Protein AF-A0A174J7M0-F1 (afdb_monomer)

InterPro domains:
  IPR001387 Cro/C1-type, helix-turn-helix domain [PF13443] (14-66)
  IPR001387 Cro/C1-type, helix-turn-helix domain [PS50943] (11-65)
  IPR001387 Cro/C1-type, helix-turn-helix domain [SM00530] (10-65)
  IPR001387 Cro/C1-type, helix-turn-helix domain [cd00093] (8-65)
  IPR010982 Lambda repressor-like, DNA-binding domain superfamily [G3DSA:1.10.260.40] (2-69)
  IPR010982 Lambda repressor-like, DNA-binding domain superfamily [SSF47413] (3-68)

Radius of gyration: 10.7 Å; Cα contacts (8 Å, |Δi|>4): 61; chains: 1; bounding box: 24×27×23 Å

pLDDT: mean 92.36, std 7.97, range [50.62, 97.19]

Organism: NCBI:txid1150298

Mean predicted aligned error: 3.05 Å

Solvent-accessible surface area (backbone atoms only — not comparable to full-atom values): 3939 Å² total; per-residue (Å²): 118,70,62,33,46,49,52,28,52,49,52,50,52,54,24,64,77,64,77,44,49,72,69,54,48,20,68,61,34,73,42,54,61,67,61,52,47,36,28,61,68,48,75,39,75,72,52,71,72,54,48,48,33,47,23,55,52,68,75,44,48,69,67,57,72,70,52,75,132

Nearest PDB structures (foldseek):
  1y7y-assembly1_B  TM=9.377E-01  e=3.402E-03  Aeromonas hydrophila
  4ia8-assembly1_B  TM=9.380E-01  e=7.707E-03  Enterobacter sp. RFL1396
  4i6u-assembly1_A  TM=9.412E-01  e=1.129E-02  Enterobacter sp. RFL1396
  3g5g-assembly1_A  TM=9.345E-01  e=1.192E-02  Enterobacter sp. RFL1396
  3clc-assembly1_D  TM=9.313E-01  e=1.844E-02  unclassified

Structure (mmCIF, N/CA/C/O backbone):
data_AF-A0A174J7M0-F1
#
_entry.id   AF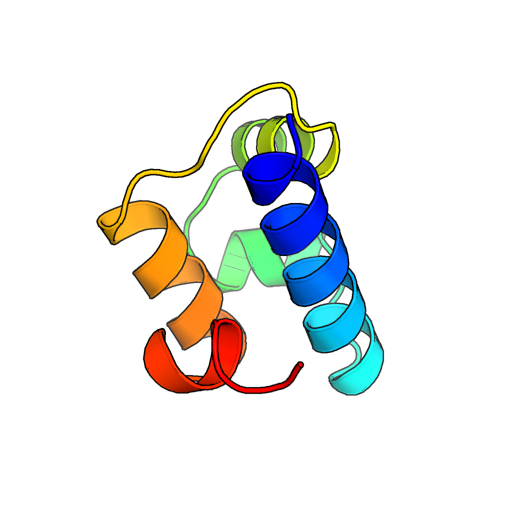-A0A174J7M0-F1
#
loop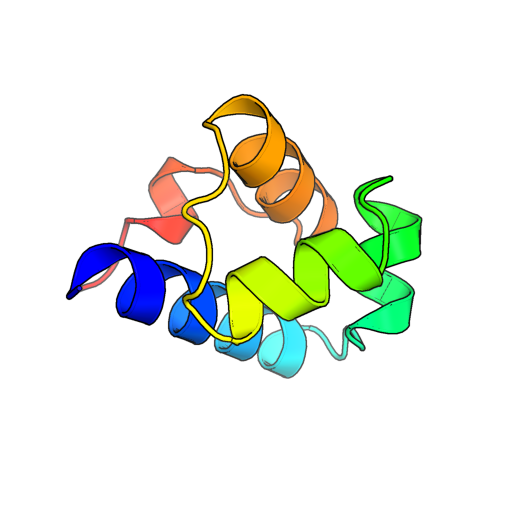_
_atom_site.group_PDB
_atom_site.id
_atom_site.type_symbol
_atom_site.label_atom_id
_atom_site.label_alt_id
_atom_site.label_comp_id
_atom_site.label_asym_id
_atom_site.label_entity_id
_atom_site.label_seq_id
_atom_site.pdbx_PDB_ins_code
_atom_site.Cartn_x
_atom_site.Cartn_y
_atom_site.Cartn_z
_atom_site.occupancy
_atom_site.B_iso_or_equiv
_atom_site.auth_seq_id
_atom_site.auth_comp_id
_atom_site.auth_asym_id
_atom_site.auth_atom_id
_atom_site.pdbx_PDB_model_num
ATOM 1 N N . MET A 1 1 ? 4.801 14.931 -7.138 1.00 59.38 1 MET A N 1
ATOM 2 C CA . MET A 1 1 ? 4.927 15.145 -5.675 1.00 59.38 1 MET A CA 1
ATOM 3 C C . MET A 1 1 ? 3.624 14.982 -4.886 1.00 59.38 1 MET A C 1
ATOM 5 O O . MET A 1 1 ? 3.686 14.395 -3.816 1.00 59.38 1 MET A O 1
ATOM 9 N N . GLN A 1 2 ? 2.454 15.480 -5.323 1.00 82.50 2 GLN A N 1
ATOM 10 C CA . GLN A 1 2 ? 1.210 15.295 -4.540 1.00 82.50 2 GLN A CA 1
ATOM 11 C C . GLN A 1 2 ? 0.593 13.894 -4.686 1.00 82.50 2 GLN A C 1
ATOM 13 O O . GLN A 1 2 ? 0.019 13.371 -3.735 1.00 82.50 2 GLN A O 1
ATOM 18 N N . ILE A 1 3 ? 0.720 13.272 -5.863 1.00 88.69 3 ILE A N 1
ATOM 19 C CA . ILE A 1 3 ? 0.044 12.004 -6.154 1.00 88.69 3 ILE A CA 1
ATOM 20 C C . ILE A 1 3 ? 0.784 10.796 -5.574 1.00 88.69 3 ILE A C 1
ATOM 22 O O . ILE A 1 3 ? 0.147 9.883 -5.070 1.00 88.69 3 ILE A O 1
ATOM 26 N N . GLU A 1 4 ? 2.116 10.805 -5.567 1.00 91.62 4 GLU A N 1
ATOM 27 C CA . GLU A 1 4 ? 2.944 9.765 -4.950 1.00 91.62 4 GLU A CA 1
ATOM 28 C C . GLU A 1 4 ? 2.660 9.697 -3.449 1.00 91.62 4 GLU A C 1
ATOM 30 O O . GLU A 1 4 ? 2.383 8.623 -2.917 1.00 91.62 4 GLU A O 1
ATOM 35 N N . LYS A 1 5 ? 2.633 10.867 -2.795 1.00 92.75 5 LYS A N 1
ATOM 36 C CA . LYS A 1 5 ? 2.237 10.996 -1.394 1.00 92.75 5 LYS A CA 1
ATOM 37 C C . LYS A 1 5 ? 0.809 10.504 -1.165 1.00 92.75 5 LYS A C 1
ATOM 39 O O . LYS A 1 5 ? 0.605 9.664 -0.299 1.00 92.75 5 LYS A O 1
ATOM 44 N N . TYR A 1 6 ? -0.157 10.953 -1.971 1.00 92.88 6 TYR A N 1
ATOM 45 C CA . TYR A 1 6 ? -1.547 10.495 -1.873 1.00 92.88 6 TYR A CA 1
ATOM 46 C C . TYR A 1 6 ? -1.663 8.966 -1.953 1.00 92.88 6 TYR A C 1
ATOM 48 O O . TYR A 1 6 ? -2.340 8.349 -1.135 1.00 92.88 6 TYR A O 1
ATOM 56 N N . ILE A 1 7 ? -0.979 8.345 -2.918 1.00 93.94 7 ILE A N 1
ATOM 57 C CA . ILE A 1 7 ? -0.983 6.893 -3.114 1.00 93.94 7 ILE A CA 1
ATOM 58 C C . ILE A 1 7 ? -0.363 6.183 -1.906 1.00 93.94 7 ILE A C 1
ATOM 60 O O . ILE A 1 7 ? -0.958 5.239 -1.387 1.00 93.94 7 ILE A O 1
ATOM 64 N N . ALA A 1 8 ? 0.799 6.642 -1.438 1.00 94.69 8 ALA A N 1
ATOM 65 C CA . ALA A 1 8 ? 1.478 6.070 -0.278 1.00 94.69 8 ALA A CA 1
ATOM 66 C C . ALA A 1 8 ? 0.621 6.168 0.997 1.00 94.69 8 ALA A C 1
ATOM 68 O O . ALA A 1 8 ? 0.436 5.164 1.693 1.00 94.69 8 ALA A O 1
ATOM 69 N N . ASP A 1 9 ? 0.043 7.341 1.260 1.00 94.56 9 ASP A N 1
ATOM 70 C CA . ASP A 1 9 ? -0.816 7.596 2.418 1.00 94.56 9 ASP A CA 1
ATOM 71 C C . ASP A 1 9 ? -2.082 6.728 2.351 1.00 94.56 9 ASP A C 1
ATOM 73 O O . ASP A 1 9 ? -2.451 6.073 3.328 1.00 94.56 9 ASP A O 1
ATOM 77 N N . LY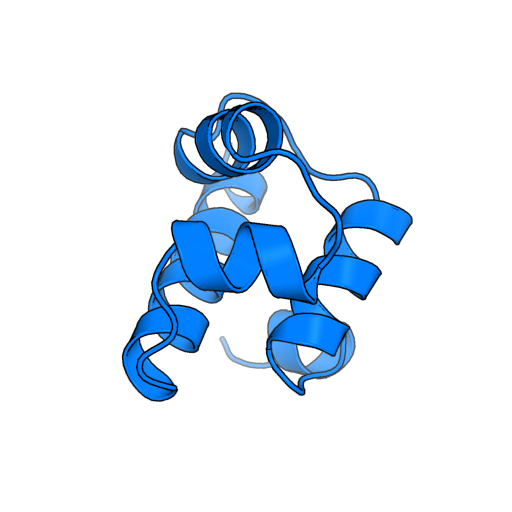S A 1 10 ? -2.721 6.636 1.177 1.00 94.00 10 LYS A N 1
ATOM 78 C CA . LYS A 1 10 ? -3.945 5.847 0.996 1.00 94.00 10 LYS A CA 1
ATOM 79 C C . LYS A 1 10 ? -3.705 4.349 1.157 1.00 94.00 10 LYS A C 1
ATOM 81 O O . LYS A 1 10 ? -4.511 3.671 1.792 1.00 94.00 10 LYS A O 1
ATOM 86 N N . ILE A 1 11 ? -2.610 3.828 0.604 1.00 94.69 11 ILE A N 1
ATOM 87 C CA . ILE A 1 11 ? -2.235 2.422 0.780 1.00 94.69 11 ILE A CA 1
ATOM 88 C C . ILE A 1 11 ? -1.931 2.143 2.257 1.00 94.69 11 ILE A C 1
ATOM 90 O O . ILE A 1 11 ? -2.402 1.138 2.780 1.00 94.69 11 ILE A O 1
ATOM 94 N N . THR A 1 12 ? -1.205 3.034 2.940 1.00 95.12 12 THR A N 1
ATOM 95 C CA . THR A 1 12 ? -0.897 2.889 4.374 1.00 95.12 12 THR A CA 1
ATOM 96 C C . THR A 1 12 ? -2.174 2.855 5.209 1.00 95.12 12 THR A C 1
ATOM 98 O O . THR A 1 12 ? -2.385 1.912 5.966 1.00 95.12 12 THR A O 1
ATOM 101 N N . PHE A 1 13 ? -3.083 3.801 4.980 1.00 94.88 13 PHE A N 1
ATOM 102 C CA . PHE A 1 13 ? -4.385 3.843 5.640 1.00 94.88 13 PHE A CA 1
ATOM 103 C C . PHE A 1 13 ? -5.210 2.562 5.414 1.00 94.88 13 PHE A C 1
ATOM 105 O O . PHE A 1 13 ? -5.822 2.026 6.338 1.00 94.88 13 PHE A O 1
ATOM 112 N N . LEU A 1 14 ? -5.239 2.045 4.181 1.00 94.94 14 LEU A N 1
ATOM 113 C CA . LEU A 1 14 ? -5.958 0.809 3.858 1.00 94.94 14 LEU A CA 1
ATOM 114 C C . LEU A 1 14 ? -5.321 -0.426 4.503 1.00 94.94 14 LEU A C 1
ATOM 116 O O . LEU A 1 14 ? -6.050 -1.330 4.911 1.00 94.94 14 LEU A O 1
ATOM 120 N N . CYS A 1 15 ? -3.991 -0.462 4.595 1.00 95.31 15 CYS A N 1
ATOM 121 C CA . CYS A 1 15 ? -3.257 -1.492 5.320 1.00 95.31 15 CYS A CA 1
ATOM 122 C C . CYS A 1 15 ? -3.624 -1.490 6.807 1.00 95.31 15 CYS A C 1
ATOM 124 O O . CYS A 1 15 ? -4.002 -2.534 7.335 1.00 95.31 15 CYS A O 1
ATOM 126 N N . GLU A 1 16 ? -3.582 -0.326 7.460 1.00 95.50 16 GLU A N 1
ATOM 127 C CA . GLU A 1 16 ? -3.922 -0.166 8.880 1.00 95.50 16 GLU A CA 1
ATOM 128 C C . GLU A 1 16 ? -5.368 -0.576 9.167 1.00 95.50 16 GLU A C 1
ATOM 130 O O . GLU A 1 16 ? -5.624 -1.376 10.063 1.00 95.50 16 GLU A O 1
ATOM 135 N N . LYS A 1 17 ? -6.320 -0.119 8.344 1.00 95.00 17 LYS A N 1
ATOM 136 C CA . LYS A 1 17 ? -7.744 -0.461 8.491 1.00 95.00 17 LYS A CA 1
ATOM 137 C C . LYS A 1 17 ? -8.025 -1.968 8.381 1.00 95.00 17 LYS A C 1
ATOM 139 O O . LYS A 1 17 ? -9.083 -2.424 8.811 1.00 95.00 17 LYS A O 1
ATOM 144 N N . ARG A 1 18 ? -7.124 -2.730 7.757 1.00 93.62 18 ARG A N 1
ATOM 145 C CA . ARG A 1 18 ? -7.292 -4.163 7.467 1.00 93.62 18 ARG A CA 1
ATOM 146 C C . ARG A 1 18 ? -6.310 -5.058 8.221 1.00 93.62 18 ARG A C 1
ATOM 148 O O . ARG A 1 18 ? -6.303 -6.254 7.952 1.00 93.62 18 ARG A O 1
ATOM 155 N N . ASP A 1 19 ? -5.501 -4.497 9.120 1.00 95.25 19 ASP A N 1
ATOM 156 C CA . ASP A 1 19 ? -4.435 -5.216 9.832 1.00 95.25 19 ASP A CA 1
ATOM 157 C C . ASP A 1 19 ? -3.468 -5.947 8.868 1.00 95.25 19 ASP A C 1
ATOM 159 O O . ASP A 1 19 ? -3.065 -7.097 9.044 1.00 95.25 19 ASP A O 1
ATOM 163 N N . ILE A 1 20 ? -3.125 -5.286 7.757 1.00 95.75 20 ILE A N 1
ATOM 164 C CA . ILE A 1 20 ? -2.206 -5.821 6.747 1.00 95.75 20 ILE A CA 1
ATOM 165 C C . ILE A 1 20 ? -0.847 -5.148 6.918 1.00 95.75 20 ILE A C 1
ATOM 167 O O . ILE A 1 20 ? -0.670 -3.967 6.631 1.00 95.75 20 ILE A O 1
ATOM 171 N N . SER A 1 21 ? 0.159 -5.920 7.325 1.00 95.12 21 SER A N 1
ATOM 172 C CA . SER A 1 21 ? 1.542 -5.439 7.341 1.00 95.12 21 SER A CA 1
ATOM 173 C C . SER A 1 21 ? 2.091 -5.238 5.921 1.00 95.12 21 SER A C 1
ATOM 175 O O . SER A 1 21 ? 1.659 -5.892 4.970 1.00 95.12 21 SER A O 1
ATOM 177 N N . LYS A 1 22 ? 3.122 -4.396 5.761 1.00 92.62 22 LYS A N 1
ATOM 178 C CA . LYS A 1 22 ? 3.818 -4.213 4.466 1.00 92.62 22 LYS A CA 1
ATOM 179 C C . LYS A 1 22 ? 4.348 -5.536 3.899 1.00 92.62 22 LYS A C 1
ATOM 181 O O . LYS A 1 22 ? 4.265 -5.778 2.696 1.00 92.62 22 LYS A O 1
ATOM 186 N N . TYR A 1 23 ? 4.841 -6.412 4.776 1.00 94.75 23 TYR A N 1
ATOM 187 C CA . TYR A 1 23 ? 5.256 -7.766 4.415 1.00 94.75 23 TYR A CA 1
ATOM 188 C C . TYR A 1 23 ? 4.083 -8.581 3.862 1.00 94.75 23 TYR A C 1
ATOM 190 O O . TYR A 1 23 ? 4.184 -9.183 2.793 1.00 94.75 23 TYR A O 1
ATOM 198 N N . ARG A 1 24 ? 2.939 -8.565 4.555 1.00 96.06 24 ARG A N 1
ATOM 199 C CA . ARG A 1 24 ? 1.743 -9.283 4.113 1.00 96.06 24 ARG A CA 1
ATOM 200 C C . ARG A 1 24 ? 1.213 -8.733 2.790 1.00 96.06 24 ARG A C 1
ATOM 202 O O . ARG A 1 24 ? 0.865 -9.524 1.918 1.00 96.06 24 ARG A O 1
ATOM 209 N N . LEU A 1 25 ? 1.225 -7.414 2.604 1.00 96.75 25 LEU A N 1
ATOM 210 C CA . LEU A 1 25 ? 0.858 -6.781 1.339 1.00 96.75 25 LEU A CA 1
ATOM 211 C C . LEU A 1 25 ? 1.767 -7.241 0.192 1.00 96.75 25 LEU A C 1
ATOM 213 O O . 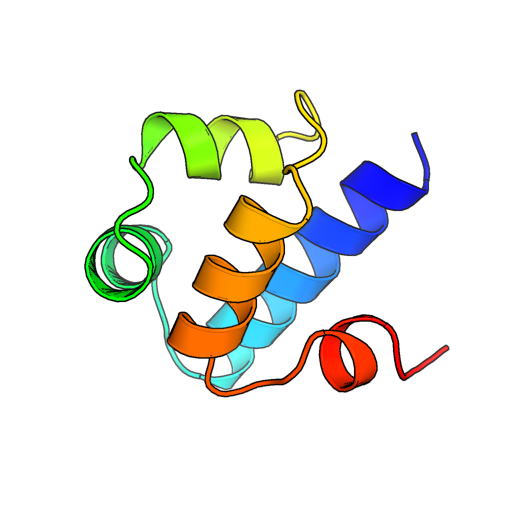LEU A 1 25 ? 1.271 -7.529 -0.895 1.00 96.75 25 LEU A O 1
ATOM 217 N N . SER A 1 26 ? 3.077 -7.354 0.429 1.00 97.00 26 SER A N 1
ATOM 218 C CA . SER A 1 26 ? 4.030 -7.885 -0.556 1.00 97.00 26 SER A CA 1
ATOM 219 C C . SER A 1 26 ? 3.646 -9.295 -1.006 1.00 97.00 26 SER A C 1
ATOM 221 O O . SER A 1 26 ? 3.563 -9.557 -2.204 1.00 97.00 26 SER A O 1
ATOM 223 N N . GLN A 1 27 ? 3.330 -10.175 -0.052 1.00 97.19 27 GLN A N 1
ATOM 224 C CA . GLN A 1 27 ? 2.913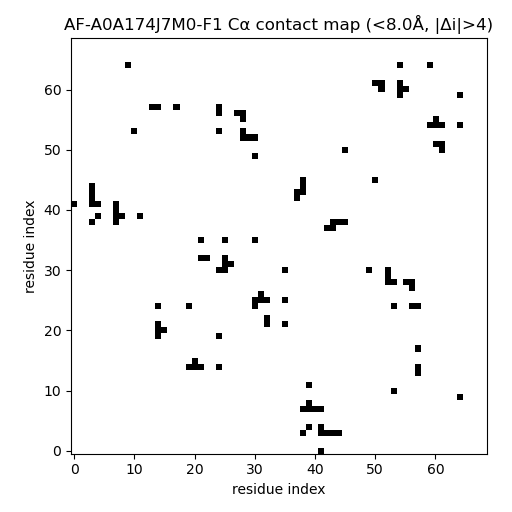 -11.549 -0.341 1.00 97.19 27 GLN A CA 1
ATOM 225 C C . GLN A 1 27 ? 1.586 -11.606 -1.115 1.00 97.19 27 GLN A C 1
ATOM 227 O O . GLN A 1 27 ? 1.477 -12.348 -2.084 1.00 97.19 27 GLN A O 1
ATOM 232 N N . LEU A 1 28 ? 0.591 -10.803 -0.721 1.00 97.00 28 LEU A N 1
ATOM 233 C CA . LEU A 1 28 ? -0.741 -10.809 -1.339 1.00 97.00 28 LEU A CA 1
ATOM 234 C C . LEU A 1 28 ? -0.760 -10.178 -2.740 1.00 97.00 28 LEU A C 1
ATOM 236 O O . LEU A 1 28 ? -1.469 -10.654 -3.619 1.00 97.00 28 LEU A O 1
ATOM 240 N N . SER A 1 29 ? 0.003 -9.104 -2.951 1.00 96.56 29 SER A N 1
ATOM 241 C CA . SER A 1 29 ? 0.046 -8.381 -4.233 1.00 96.56 29 SER A CA 1
ATOM 242 C C . SER A 1 29 ? 1.040 -8.975 -5.237 1.00 96.56 29 SER A C 1
ATOM 244 O O . SER A 1 29 ? 1.024 -8.606 -6.414 1.00 96.56 29 SER A O 1
ATOM 246 N N . GLY A 1 30 ? 1.940 -9.857 -4.787 1.00 96.56 30 GLY A N 1
ATOM 247 C CA . GLY A 1 30 ? 3.056 -10.355 -5.593 1.00 96.56 30 GLY A CA 1
ATOM 248 C C . GLY A 1 30 ? 4.081 -9.269 -5.948 1.00 96.56 30 GLY A C 1
ATOM 249 O O . GLY A 1 30 ? 4.849 -9.430 -6.896 1.00 96.56 30 GLY A O 1
ATOM 250 N N . ILE A 1 31 ? 4.080 -8.144 -5.228 1.00 96.12 31 ILE A N 1
ATOM 251 C CA . ILE A 1 31 ? 5.039 -7.050 -5.403 1.00 96.12 31 ILE A CA 1
ATOM 252 C C . ILE A 1 31 ? 6.156 -7.223 -4.384 1.00 96.12 31 ILE A C 1
ATOM 254 O O . ILE A 1 31 ? 5.901 -7.479 -3.208 1.00 96.12 31 ILE A O 1
ATOM 258 N N . SER A 1 32 ? 7.406 -7.050 -4.815 1.00 95.75 32 SER A N 1
ATOM 259 C CA . SER A 1 32 ? 8.552 -7.148 -3.9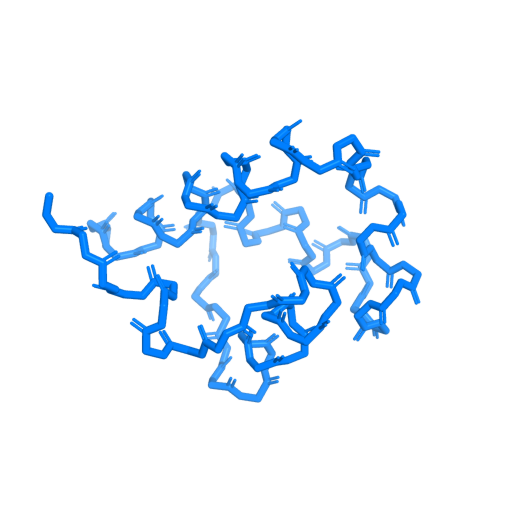08 1.00 95.75 32 SER A CA 1
ATOM 260 C C . SER A 1 32 ? 8.478 -6.111 -2.779 1.00 95.75 32 SER A C 1
ATOM 262 O O . SER A 1 32 ? 8.006 -4.986 -2.972 1.00 95.75 32 SER A O 1
ATOM 264 N N . GLN A 1 33 ? 8.999 -6.460 -1.601 1.00 94.38 33 GLN A N 1
ATOM 265 C CA . GLN A 1 33 ? 9.089 -5.515 -0.485 1.00 94.38 33 GLN A CA 1
ATOM 266 C C . GLN A 1 33 ? 9.902 -4.270 -0.841 1.00 94.38 33 GLN A C 1
ATOM 268 O O . GLN A 1 33 ? 9.531 -3.175 -0.433 1.00 94.38 33 GLN A O 1
ATOM 273 N N . SER A 1 34 ? 10.964 -4.411 -1.639 1.00 95.12 34 SER A N 1
ATOM 274 C CA . SER A 1 34 ? 11.759 -3.277 -2.114 1.00 95.12 34 SER A CA 1
ATOM 275 C C . SER A 1 34 ? 10.922 -2.333 -2.977 1.00 95.12 34 SER A C 1
ATOM 277 O O . SER A 1 34 ? 10.929 -1.128 -2.749 1.00 95.12 34 SER A O 1
ATOM 279 N N . SER A 1 35 ? 10.143 -2.862 -3.927 1.00 94.75 35 SER A N 1
ATOM 280 C CA . SER A 1 35 ? 9.249 -2.051 -4.762 1.00 94.75 35 SER A CA 1
ATOM 281 C C . SER A 1 35 ? 8.177 -1.345 -3.930 1.00 94.75 35 SER A C 1
ATOM 283 O O . SER A 1 35 ? 7.971 -0.148 -4.111 1.00 94.75 35 SER A O 1
ATOM 285 N N . LEU A 1 36 ? 7.541 -2.049 -2.984 1.00 95.25 36 LEU A N 1
ATOM 286 C CA . LEU A 1 36 ? 6.591 -1.433 -2.052 1.00 95.25 36 LEU A CA 1
ATOM 287 C C . LEU A 1 36 ? 7.260 -0.361 -1.187 1.00 95.25 36 LEU A C 1
ATOM 289 O O . LEU A 1 36 ? 6.686 0.705 -1.002 1.00 95.25 36 LEU A O 1
ATOM 293 N N . GLY A 1 37 ? 8.480 -0.604 -0.706 1.00 94.88 37 GLY A N 1
ATOM 294 C CA . GLY A 1 37 ? 9.262 0.362 0.062 1.00 94.88 37 GLY A CA 1
ATOM 295 C C . GLY A 1 37 ? 9.481 1.667 -0.699 1.00 94.88 37 GLY A C 1
ATOM 296 O O . GLY A 1 37 ? 9.211 2.732 -0.154 1.00 94.88 37 GLY A O 1
ATOM 297 N N . ARG A 1 38 ? 9.863 1.589 -1.979 1.0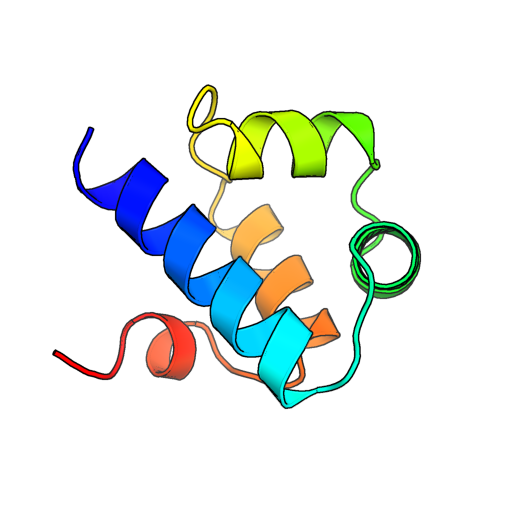0 94.94 38 ARG A N 1
ATOM 298 C CA . ARG A 1 38 ? 10.066 2.772 -2.837 1.00 94.94 38 ARG A CA 1
ATOM 299 C C . ARG A 1 38 ? 8.768 3.531 -3.120 1.00 94.94 38 ARG A C 1
ATOM 301 O O . ARG A 1 38 ? 8.778 4.757 -3.142 1.00 94.94 38 ARG A O 1
ATOM 308 N N . ILE A 1 39 ? 7.649 2.818 -3.282 1.00 94.25 39 ILE A N 1
ATOM 309 C CA . ILE A 1 39 ? 6.316 3.434 -3.420 1.00 94.25 39 ILE A CA 1
ATOM 310 C C . ILE A 1 39 ? 5.939 4.177 -2.130 1.00 94.25 39 ILE A C 1
ATOM 312 O O . ILE A 1 39 ? 5.538 5.335 -2.181 1.00 94.25 39 ILE A O 1
ATOM 316 N N . MET A 1 40 ? 6.116 3.539 -0.967 1.00 92.69 40 MET A N 1
ATOM 317 C CA . MET A 1 40 ? 5.836 4.139 0.347 1.00 92.69 40 MET A CA 1
ATOM 318 C C . MET A 1 40 ? 6.736 5.345 0.643 1.00 92.69 40 MET A C 1
ATOM 320 O O . MET A 1 40 ? 6.293 6.307 1.259 1.00 92.69 40 MET A O 1
ATOM 324 N N . ALA A 1 41 ? 7.995 5.290 0.204 1.00 93.94 41 ALA A N 1
ATOM 325 C CA . ALA A 1 41 ? 8.966 6.372 0.327 1.00 93.94 41 ALA A CA 1
ATOM 326 C C . ALA A 1 41 ? 8.760 7.493 -0.709 1.00 93.94 41 ALA A C 1
ATOM 328 O O . ALA A 1 41 ? 9.525 8.450 -0.720 1.00 93.94 41 ALA A O 1
ATOM 329 N N . GLN A 1 42 ? 7.733 7.390 -1.565 1.00 93.50 42 GLN A N 1
ATOM 330 C CA . GLN A 1 42 ? 7.399 8.376 -2.603 1.00 93.50 42 GLN A CA 1
ATOM 331 C C . GLN A 1 42 ? 8.507 8.554 -3.657 1.00 93.50 42 GLN A C 1
ATOM 333 O O . GLN A 1 42 ? 8.502 9.521 -4.414 1.00 93.50 42 GLN A O 1
ATOM 338 N N . GLU A 1 43 ? 9.439 7.603 -3.741 1.00 91.75 43 GLU A N 1
ATOM 339 C CA . GLU A 1 43 ? 10.536 7.612 -4.714 1.00 91.75 43 GLU A CA 1
ATOM 340 C C . GLU A 1 43 ? 10.074 7.202 -6.112 1.00 91.75 43 GLU A C 1
ATOM 342 O O . GLU A 1 43 ? 10.741 7.496 -7.103 1.00 91.75 43 GLU A O 1
ATOM 347 N N . ASN A 1 44 ? 8.969 6.456 -6.196 1.00 86.62 44 ASN A N 1
ATOM 348 C CA . ASN A 1 44 ? 8.454 5.950 -7.457 1.00 86.62 44 ASN A CA 1
ATOM 349 C C . ASN A 1 44 ? 6.926 5.903 -7.467 1.00 86.62 44 ASN A C 1
ATOM 351 O O . ASN A 1 44 ? 6.302 5.366 -6.548 1.00 86.62 44 ASN A O 1
ATOM 355 N N . LEU A 1 45 ? 6.336 6.384 -8.559 1.00 88.88 45 LEU A N 1
ATOM 356 C CA . LEU A 1 45 ? 4.917 6.213 -8.822 1.00 88.88 45 LEU A CA 1
ATOM 357 C C . LEU A 1 45 ? 4.675 4.781 -9.335 1.00 88.88 45 LEU A C 1
ATOM 359 O O . LEU A 1 45 ? 5.270 4.384 -10.341 1.00 88.88 45 LEU A O 1
ATOM 363 N N . PRO A 1 46 ? 3.815 3.978 -8.684 1.00 91.62 46 PRO A N 1
ATOM 364 C CA . PRO A 1 46 ? 3.471 2.665 -9.207 1.00 91.62 46 PRO A CA 1
ATOM 365 C C . PRO A 1 46 ? 2.774 2.793 -10.565 1.00 91.62 46 PRO A C 1
ATOM 367 O O . PRO A 1 46 ? 1.941 3.675 -10.772 1.00 91.62 46 PRO A O 1
ATOM 370 N N . SER A 1 47 ? 3.074 1.872 -11.485 1.00 94.31 47 SER A N 1
ATOM 371 C CA . SER A 1 47 ? 2.291 1.740 -12.717 1.00 94.31 47 SER A CA 1
ATOM 372 C C . SER A 1 47 ? 0.848 1.343 -12.401 1.00 94.31 47 SER A C 1
ATOM 374 O O . SER A 1 47 ? 0.576 0.779 -11.338 1.00 94.31 47 SER A O 1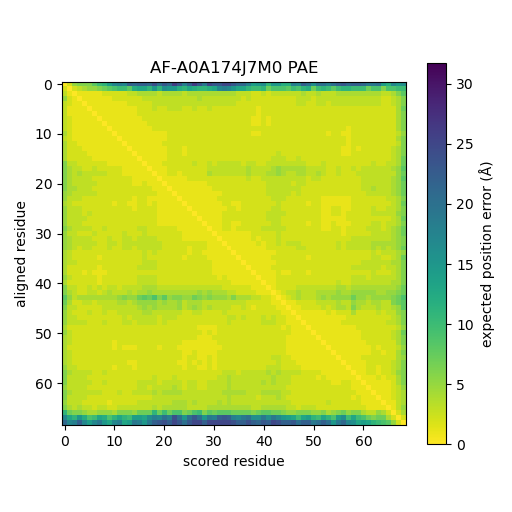
ATOM 376 N N . LEU A 1 48 ? -0.071 1.558 -13.346 1.00 93.38 48 LEU A N 1
ATOM 377 C CA . LEU A 1 48 ? -1.476 1.166 -13.192 1.00 93.38 48 LEU A CA 1
ATOM 378 C C . LEU A 1 48 ? -1.620 -0.309 -12.784 1.00 93.38 48 LEU A C 1
ATOM 380 O O . LEU A 1 48 ? -2.276 -0.605 -11.794 1.00 93.38 48 LEU A O 1
ATOM 384 N N . ILE A 1 49 ? -0.899 -1.206 -13.462 1.00 95.50 49 ILE A N 1
ATOM 385 C CA . ILE A 1 49 ? -0.886 -2.651 -13.171 1.00 95.50 49 ILE A CA 1
ATOM 386 C C . ILE A 1 49 ? -0.413 -2.929 -11.736 1.00 95.50 49 ILE A C 1
ATOM 388 O O . ILE A 1 49 ? -0.941 -3.796 -11.041 1.00 95.50 49 ILE A O 1
ATOM 392 N N . THR A 1 50 ? 0.605 -2.200 -11.273 1.00 95.62 50 THR A N 1
ATOM 393 C CA . THR A 1 50 ? 1.121 -2.337 -9.903 1.00 95.62 50 THR A CA 1
ATOM 394 C C . THR A 1 50 ? 0.069 -1.886 -8.896 1.00 95.62 50 THR A C 1
ATOM 396 O O . THR A 1 50 ? -0.169 -2.561 -7.897 1.00 95.62 50 THR A O 1
ATOM 399 N N . LEU A 1 51 ? -0.598 -0.769 -9.180 1.00 95.12 51 LEU A N 1
ATOM 400 C CA . LEU A 1 51 ? -1.646 -0.227 -8.331 1.00 95.12 51 LEU A CA 1
ATOM 401 C C . LEU A 1 51 ? -2.871 -1.153 -8.276 1.00 95.12 51 LEU A C 1
ATOM 403 O O . LEU A 1 51 ? -3.411 -1.358 -7.193 1.00 95.12 51 LEU A O 1
ATOM 407 N N . GLU A 1 52 ? -3.260 -1.779 -9.389 1.00 95.81 52 GLU A N 1
ATOM 408 C CA . GLU A 1 52 ? -4.328 -2.788 -9.431 1.00 95.81 52 GLU A CA 1
ATOM 409 C C . GLU A 1 52 ? -4.017 -3.991 -8.543 1.00 95.81 52 GLU A C 1
ATOM 411 O O . GLU A 1 52 ? -4.869 -4.410 -7.762 1.00 95.81 52 GLU A O 1
ATOM 416 N N . LYS A 1 53 ? -2.785 -4.508 -8.596 1.00 97.12 53 LYS A N 1
ATOM 417 C CA . LYS A 1 53 ? -2.350 -5.610 -7.723 1.00 97.12 53 LYS A CA 1
ATOM 418 C C . LYS A 1 53 ? -2.424 -5.238 -6.244 1.00 97.12 53 LYS A C 1
ATOM 420 O O . LYS A 1 53 ? -2.861 -6.048 -5.429 1.00 97.12 53 LYS A O 1
ATOM 425 N N . ILE A 1 54 ? -2.018 -4.016 -5.893 1.00 96.31 54 ILE A N 1
ATOM 426 C CA . ILE A 1 54 ? -2.120 -3.501 -4.520 1.00 96.31 54 ILE A CA 1
ATOM 427 C C . ILE A 1 54 ? -3.589 -3.387 -4.104 1.00 96.31 54 ILE A C 1
ATOM 429 O O . ILE A 1 54 ? -3.956 -3.855 -3.031 1.00 96.31 54 ILE A O 1
ATOM 433 N N . CYS A 1 55 ? -4.438 -2.814 -4.957 1.00 95.56 55 CYS A N 1
ATOM 434 C CA . CYS A 1 55 ? -5.869 -2.673 -4.697 1.00 95.56 55 CYS A CA 1
ATOM 435 C C . CYS A 1 55 ? -6.539 -4.036 -4.488 1.00 95.56 55 CYS A C 1
ATOM 437 O O . CYS A 1 55 ? -7.241 -4.223 -3.496 1.00 95.56 55 CYS A O 1
ATOM 439 N N . ALA A 1 56 ? -6.253 -5.005 -5.361 1.00 96.06 56 ALA A N 1
ATOM 440 C CA . ALA A 1 56 ? -6.758 -6.369 -5.256 1.00 96.06 56 ALA A CA 1
ATOM 441 C C . ALA A 1 56 ? -6.321 -7.039 -3.943 1.00 96.06 56 ALA A C 1
ATOM 443 O O . ALA A 1 56 ? -7.154 -7.604 -3.236 1.00 96.06 56 ALA A O 1
ATOM 444 N N . ALA A 1 57 ? -5.045 -6.908 -3.566 1.00 96.75 57 ALA A N 1
ATOM 445 C CA . ALA A 1 57 ? -4.524 -7.422 -2.298 1.00 96.75 57 ALA A CA 1
ATOM 446 C C . ALA A 1 57 ? -5.174 -6.766 -1.067 1.00 96.75 57 ALA A C 1
ATOM 448 O O . ALA A 1 57 ? -5.335 -7.405 -0.029 1.00 96.75 57 ALA A O 1
ATOM 449 N N . LEU A 1 58 ? -5.566 -5.498 -1.190 1.00 95.44 58 LEU A N 1
ATOM 450 C CA . LEU A 1 58 ? -6.285 -4.744 -0.167 1.00 95.44 58 LEU A CA 1
ATOM 451 C C . LEU A 1 58 ? -7.808 -4.898 -0.272 1.00 95.44 58 LEU A C 1
ATOM 453 O O . LEU A 1 58 ? -8.522 -4.255 0.491 1.00 95.44 58 LEU A O 1
ATOM 457 N N . GLY A 1 59 ? -8.336 -5.703 -1.197 1.00 94.56 59 GLY A N 1
ATOM 458 C CA . GLY A 1 59 ? -9.778 -5.886 -1.384 1.00 94.56 59 GLY A CA 1
ATOM 459 C C . GLY A 1 59 ? -10.530 -4.582 -1.678 1.00 94.56 59 GLY A C 1
ATOM 460 O O . GLY A 1 59 ? -11.614 -4.366 -1.131 1.00 94.56 59 GLY A O 1
ATOM 461 N N . VAL A 1 60 ? -9.931 -3.688 -2.469 1.00 94.81 60 VAL A N 1
ATOM 462 C CA . VAL A 1 60 ? -10.548 -2.452 -2.978 1.00 94.81 60 VAL A CA 1
ATOM 463 C C . VAL A 1 60 ? -10.381 -2.360 -4.494 1.00 94.81 60 VAL A C 1
ATOM 465 O O . VAL A 1 60 ? -9.532 -3.028 -5.079 1.00 94.81 60 VAL A O 1
ATOM 468 N N . THR A 1 61 ? -11.170 -1.513 -5.147 1.00 94.25 61 THR A N 1
ATOM 469 C CA . THR A 1 61 ? -10.966 -1.155 -6.558 1.00 94.25 61 THR A CA 1
ATOM 470 C C . THR A 1 61 ? -10.065 0.074 -6.694 1.00 94.25 61 THR A C 1
ATOM 472 O O . THR A 1 61 ? -9.910 0.858 -5.755 1.00 94.25 61 THR A O 1
ATOM 475 N N . LEU A 1 62 ? -9.528 0.308 -7.897 1.00 92.62 62 LEU A N 1
ATOM 476 C CA . LEU A 1 62 ? -8.855 1.573 -8.217 1.00 92.62 62 LEU A CA 1
ATOM 477 C C . LEU A 1 62 ? -9.768 2.776 -7.967 1.00 92.62 62 LEU A C 1
ATOM 479 O O . LEU A 1 62 ? -9.345 3.759 -7.367 1.00 92.62 62 LEU A O 1
ATOM 483 N N . SER A 1 63 ? -11.038 2.690 -8.378 1.00 92.00 63 SER A N 1
ATOM 484 C CA . SER A 1 63 ? -11.996 3.771 -8.140 1.00 92.00 63 SER A CA 1
ATOM 485 C C . SER A 1 63 ? -12.168 4.051 -6.650 1.00 92.00 63 SER A C 1
ATOM 487 O O . SER A 1 63 ? -12.200 5.212 -6.275 1.00 92.00 63 SER A O 1
ATOM 489 N N . GLN A 1 64 ? -12.197 3.024 -5.797 1.00 91.00 64 GLN A N 1
ATOM 490 C CA . GLN A 1 64 ? -12.277 3.181 -4.344 1.00 91.00 64 GLN A CA 1
ATOM 491 C C . GLN A 1 64 ? -11.008 3.780 -3.739 1.00 91.00 64 GLN A C 1
ATOM 493 O O . GLN A 1 64 ? -11.087 4.569 -2.795 1.00 91.00 64 GLN A O 1
ATOM 498 N N . LEU A 1 65 ? -9.844 3.425 -4.287 1.00 90.94 65 LEU A N 1
ATOM 499 C CA . LEU A 1 65 ? -8.571 4.005 -3.880 1.00 90.94 65 LEU A CA 1
ATOM 500 C C . LEU A 1 65 ? -8.547 5.518 -4.144 1.00 90.94 65 LEU A C 1
ATOM 502 O O . LEU A 1 65 ? -8.092 6.260 -3.279 1.00 90.94 65 LEU A O 1
ATOM 506 N N . PHE A 1 66 ? -9.093 5.972 -5.276 1.00 89.75 66 PHE A N 1
ATOM 507 C CA . PHE A 1 66 ? -9.181 7.395 -5.631 1.00 89.75 66 PHE A CA 1
ATOM 508 C C . PHE A 1 66 ? -10.478 8.088 -5.176 1.00 89.75 66 PHE A C 1
ATOM 510 O O . PHE A 1 66 ? -10.591 9.311 -5.266 1.00 89.75 66 PHE A O 1
ATOM 517 N N . SER A 1 67 ? -11.470 7.338 -4.690 1.00 83.31 67 SER A N 1
ATOM 518 C CA . SER A 1 67 ? -12.717 7.901 -4.172 1.00 83.31 67 SER A CA 1
ATOM 519 C C . SER A 1 67 ? -12.534 8.339 -2.720 1.00 83.31 67 SER A C 1
ATOM 521 O O . SER A 1 67 ? -12.048 7.580 -1.874 1.00 83.31 67 SER A O 1
ATOM 523 N N . GLY A 1 68 ? -12.947 9.568 -2.438 1.00 63.22 68 GLY A N 1
ATOM 524 C CA . GLY A 1 68 ? -12.725 10.236 -1.161 1.00 63.22 68 GLY A CA 1
ATOM 525 C C . GLY A 1 68 ? -11.723 11.368 -1.332 1.00 63.22 68 GLY A C 1
ATOM 526 O O . GLY A 1 68 ? 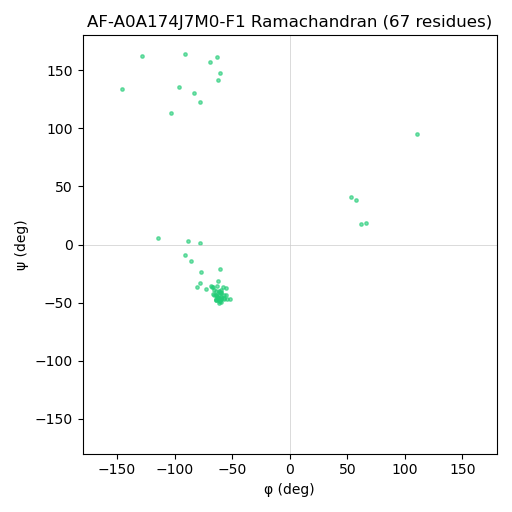-10.512 11.138 -1.306 1.00 63.22 68 GLY A O 1
ATOM 527 N N . ARG A 1 69 ? -12.265 12.574 -1.531 1.00 50.62 69 ARG A N 1
ATOM 528 C CA . ARG A 1 69 ? -11.665 13.765 -0.930 1.00 50.62 69 ARG A CA 1
ATOM 529 C C . ARG A 1 69 ? -11.944 13.724 0.564 1.00 50.62 69 ARG A C 1
ATOM 531 O O . ARG A 1 69 ? -13.050 13.246 0.909 1.00 50.62 69 ARG A O 1
#

Secondary structure (DSSP, 8-state):
-HHHHHHHHHHHHHHHHTT--HHHHHHHHT--HHHHHHHHTTSSPPPHHHHHHHHHHTT--HHHHH---

Sequence (69 aa):
MQIEKYIADKITFLCEKRDISKYRLSQLSGISQSSLGRIMAQENLPSLITLEKICAALGVTLSQLFSGR

Foldseek 3Di:
DVVLQLLLVLLVVLCVVVVHDLVNLCVQLVNDSVRNVCSNVSVDDDDPSSSQSSCVSSVHGPCRSVPDD